Protein AF-A0A066U326-F1 (afdb_monomer)

pLDDT: mean 83.66, std 18.25, range [41.44, 98.38]

Structure (mmCIF, N/CA/C/O backbone):
data_AF-A0A066U326-F1
#
_entry.id   AF-A0A066U326-F1
#
loop_
_atom_site.group_PDB
_atom_site.id
_atom_site.type_symbol
_atom_site.label_atom_id
_atom_site.label_alt_id
_atom_site.label_comp_id
_atom_site.label_asym_id
_atom_site.label_entity_id
_atom_site.label_seq_id
_atom_site.pdbx_PDB_ins_code
_atom_site.Cartn_x
_atom_site.Cartn_y
_atom_site.Cartn_z
_atom_site.occupancy
_atom_site.B_iso_or_equiv
_atom_site.auth_seq_id
_atom_site.auth_comp_id
_atom_site.auth_asym_id
_atom_site.auth_atom_id
_atom_site.pdbx_PDB_model_num
ATOM 1 N N . MET A 1 1 ? 25.221 5.930 -2.435 1.00 48.69 1 MET A N 1
ATOM 2 C CA . MET A 1 1 ? 25.230 5.624 -3.885 1.00 48.69 1 MET A CA 1
ATOM 3 C C . MET A 1 1 ? 25.266 6.930 -4.660 1.00 48.69 1 MET A C 1
ATOM 5 O O . MET A 1 1 ? 24.351 7.724 -4.504 1.00 48.69 1 MET A O 1
ATOM 9 N N . ARG A 1 2 ? 26.327 7.196 -5.429 1.00 41.44 2 ARG A N 1
ATOM 10 C CA . ARG A 1 2 ? 26.400 8.341 -6.354 1.00 41.44 2 ARG A CA 1
ATOM 11 C C . ARG A 1 2 ? 26.428 7.795 -7.778 1.00 41.44 2 ARG A C 1
ATOM 13 O O . ARG A 1 2 ? 27.253 6.934 -8.065 1.00 41.44 2 ARG A O 1
ATOM 20 N N . CYS A 1 3 ? 25.529 8.277 -8.632 1.00 47.38 3 CYS A N 1
ATOM 21 C CA . CYS A 1 3 ? 25.543 7.959 -10.058 1.00 47.38 3 CYS A CA 1
ATOM 22 C C . CYS A 1 3 ? 26.515 8.884 -10.817 1.00 47.38 3 CYS A C 1
ATOM 24 O O . CYS A 1 3 ? 26.662 10.046 -10.429 1.00 47.38 3 CYS A O 1
ATOM 26 N N . PRO A 1 4 ? 27.198 8.385 -11.865 1.00 47.28 4 PRO A N 1
ATOM 27 C CA . PRO A 1 4 ? 28.164 9.161 -12.639 1.00 47.28 4 PRO A CA 1
ATOM 28 C C . PRO A 1 4 ? 27.488 10.251 -13.499 1.00 47.28 4 PRO A C 1
ATOM 30 O O . PRO A 1 4 ? 26.344 10.079 -13.920 1.00 47.28 4 PRO A O 1
ATOM 33 N N . PRO A 1 5 ? 28.180 11.371 -13.794 1.00 54.44 5 PRO A N 1
ATOM 34 C CA . PRO A 1 5 ? 27.549 12.602 -14.276 1.00 54.44 5 PRO A CA 1
ATOM 35 C C . PRO A 1 5 ? 27.368 12.706 -15.801 1.00 54.44 5 PRO A C 1
ATOM 37 O O . PRO A 1 5 ? 27.205 13.811 -16.310 1.00 54.44 5 PRO A O 1
ATOM 40 N N . THR A 1 6 ? 27.397 11.616 -16.574 1.00 57.88 6 THR A N 1
ATOM 41 C CA . THR A 1 6 ? 27.270 11.727 -18.040 1.00 57.88 6 THR A CA 1
ATOM 42 C C . THR A 1 6 ? 26.283 10.718 -18.625 1.00 57.88 6 THR A C 1
ATOM 44 O O . THR A 1 6 ? 26.446 9.511 -18.492 1.00 57.88 6 THR A O 1
ATOM 47 N N . ARG A 1 7 ? 25.273 11.267 -19.320 1.00 42.78 7 ARG A N 1
ATOM 48 C CA . ARG A 1 7 ? 24.140 10.612 -20.002 1.00 42.78 7 ARG A CA 1
ATOM 49 C C . ARG A 1 7 ? 23.081 9.999 -19.087 1.00 42.78 7 ARG A C 1
ATOM 51 O O . ARG A 1 7 ? 23.367 9.490 -18.016 1.00 42.78 7 ARG A O 1
ATOM 58 N N . SER A 1 8 ? 21.843 10.064 -19.568 1.00 49.84 8 SER A N 1
ATOM 59 C CA . SER A 1 8 ? 20.568 9.612 -19.000 1.00 49.84 8 SER A CA 1
ATOM 60 C C . SER A 1 8 ? 20.496 8.112 -18.657 1.00 49.84 8 SER A C 1
ATOM 62 O O . SER A 1 8 ? 19.527 7.438 -19.003 1.00 49.84 8 SER A O 1
ATOM 64 N N . ALA A 1 9 ? 21.501 7.560 -17.981 1.00 45.50 9 ALA A N 1
ATOM 65 C CA . ALA A 1 9 ? 21.407 6.284 -17.303 1.00 45.50 9 ALA A CA 1
ATOM 66 C C . ALA A 1 9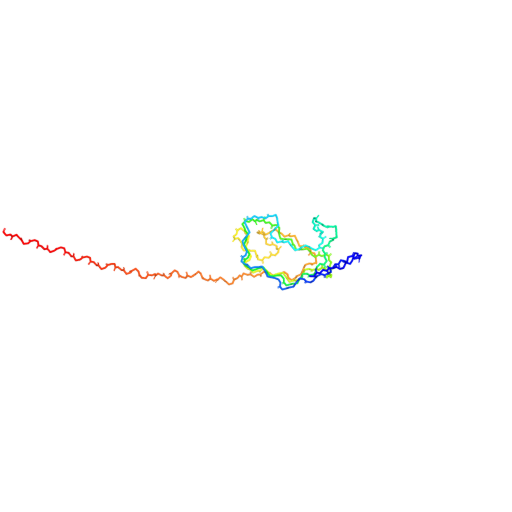 ? 20.511 6.514 -16.091 1.00 45.50 9 ALA A C 1
ATOM 68 O O . ALA A 1 9 ? 20.932 7.002 -15.043 1.00 45.50 9 ALA A O 1
ATOM 69 N N . SER A 1 10 ? 19.224 6.246 -16.277 1.00 57.72 10 SER A N 1
ATOM 70 C CA . SER A 1 10 ? 18.300 6.234 -15.160 1.00 57.72 10 SER A CA 1
ATOM 71 C C . SER A 1 10 ? 18.808 5.145 -14.206 1.00 57.72 10 SER A C 1
ATOM 73 O O . SER A 1 10 ? 18.902 3.982 -14.593 1.00 57.72 10 SER A O 1
ATOM 75 N N . CYS A 1 11 ? 19.173 5.517 -12.980 1.00 60.16 11 CYS A N 1
ATOM 76 C CA . CYS A 1 11 ? 19.661 4.561 -11.993 1.00 60.16 11 CYS A CA 1
ATOM 77 C C . CYS A 1 11 ? 18.496 3.705 -11.491 1.00 60.16 11 CYS A C 1
ATOM 79 O O . CYS A 1 11 ? 17.583 4.214 -10.841 1.00 60.16 11 CYS A O 1
ATOM 81 N N . THR A 1 12 ? 18.499 2.420 -11.845 1.00 78.25 12 THR A N 1
ATOM 82 C CA . THR A 1 12 ? 17.518 1.445 -11.357 1.00 78.25 12 THR A CA 1
ATOM 83 C C . THR A 1 12 ? 17.844 1.091 -9.919 1.00 78.25 12 THR A C 1
ATOM 85 O O . THR A 1 12 ? 19.005 0.842 -9.592 1.00 78.25 12 THR A O 1
ATOM 88 N N . ALA A 1 13 ? 16.824 1.035 -9.073 1.00 87.62 13 ALA A N 1
ATOM 89 C CA . ALA A 1 13 ? 16.956 0.604 -7.690 1.00 87.62 13 ALA A CA 1
ATOM 90 C C . ALA A 1 13 ? 16.001 -0.556 -7.420 1.00 87.62 13 ALA A C 1
ATOM 92 O O . ALA A 1 13 ? 14.920 -0.631 -8.002 1.00 87.62 13 ALA A O 1
ATOM 93 N N . VAL A 1 14 ? 16.394 -1.443 -6.514 1.00 93.56 14 VAL A N 1
ATOM 94 C CA . VAL A 1 14 ? 15.484 -2.419 -5.920 1.00 93.56 14 VAL A CA 1
ATOM 95 C C . VAL A 1 14 ? 15.295 -2.015 -4.468 1.00 93.56 14 VAL A C 1
ATOM 97 O O . VAL A 1 14 ? 16.271 -1.904 -3.727 1.00 93.56 14 VAL A O 1
ATOM 100 N N . VAL A 1 15 ? 14.048 -1.764 -4.082 1.00 95.06 15 VAL A N 1
ATOM 101 C CA . VAL A 1 15 ? 13.656 -1.495 -2.697 1.00 95.06 15 VAL A CA 1
ATOM 102 C C . VAL A 1 15 ? 12.945 -2.741 -2.205 1.00 95.06 15 VAL A C 1
ATOM 104 O O . VAL A 1 15 ? 11.889 -3.090 -2.729 1.00 95.06 15 VAL A O 1
ATOM 107 N N . SER A 1 16 ? 13.545 -3.452 -1.255 1.00 97.31 16 SER A N 1
ATOM 108 C CA . SER A 1 16 ? 13.032 -4.744 -0.801 1.00 97.31 16 SER A CA 1
ATOM 109 C C . SER A 1 16 ? 13.008 -4.875 0.713 1.00 97.31 16 SER A C 1
ATOM 111 O O . SER A 1 16 ? 13.892 -4.328 1.371 1.00 97.31 16 SER A O 1
ATOM 113 N N . ASN A 1 17 ? 12.059 -5.649 1.252 1.00 97.38 17 ASN A N 1
ATOM 114 C CA . ASN A 1 17 ? 11.961 -5.963 2.686 1.00 97.38 17 ASN A CA 1
ATOM 115 C C . ASN A 1 17 ? 11.941 -4.691 3.550 1.00 97.38 17 ASN A C 1
ATOM 117 O O . ASN A 1 17 ? 12.692 -4.546 4.515 1.00 97.38 17 ASN A O 1
ATOM 121 N N . THR A 1 18 ? 11.119 -3.728 3.139 1.00 97.94 18 THR A N 1
ATOM 122 C CA . THR A 1 18 ? 10.989 -2.440 3.828 1.00 97.94 18 THR A CA 1
ATOM 123 C C . THR A 1 18 ? 9.778 -2.477 4.743 1.00 97.94 18 THR A C 1
ATOM 125 O O . THR A 1 18 ? 8.728 -2.989 4.357 1.00 97.94 18 THR A O 1
ATOM 128 N N . ARG A 1 19 ? 9.932 -1.958 5.963 1.00 97.88 19 ARG A N 1
ATOM 129 C CA . ARG A 1 19 ? 8.923 -2.038 7.020 1.00 97.88 19 ARG A CA 1
ATOM 130 C C . ARG A 1 19 ? 8.598 -0.651 7.553 1.00 97.88 19 ARG A C 1
ATOM 132 O O . ARG A 1 19 ? 9.507 0.109 7.882 1.00 97.88 19 ARG A O 1
ATOM 139 N N . TRP A 1 20 ? 7.309 -0.364 7.668 1.00 98.12 20 TRP A N 1
ATOM 140 C CA . TRP A 1 20 ? 6.762 0.765 8.410 1.00 98.12 20 TRP A CA 1
ATOM 141 C C . TRP A 1 20 ? 5.898 0.202 9.525 1.00 98.12 20 TRP A C 1
ATOM 143 O O . TRP A 1 20 ? 4.984 -0.580 9.263 1.00 98.12 20 TRP A O 1
ATOM 153 N N . GLU A 1 21 ? 6.210 0.571 10.763 1.00 97.62 21 GLU A N 1
ATOM 154 C CA . GLU A 1 21 ? 5.601 -0.037 11.941 1.00 97.62 21 GLU A CA 1
ATOM 155 C C . GLU A 1 21 ? 5.171 1.039 12.937 1.00 97.62 21 GLU A C 1
ATOM 157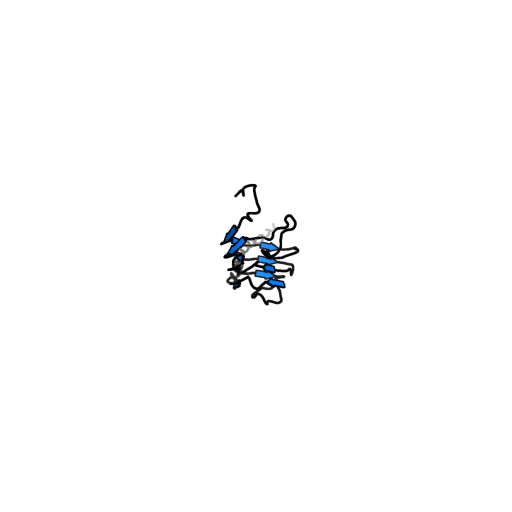 O O . GLU A 1 21 ? 5.929 1.974 13.198 1.00 97.62 21 GLU A O 1
ATOM 162 N N . ASN A 1 22 ? 3.973 0.887 13.511 1.00 97.25 22 ASN A N 1
ATOM 163 C CA . ASN A 1 22 ? 3.439 1.756 14.569 1.00 97.25 22 ASN A CA 1
ATOM 164 C C . ASN A 1 22 ? 3.330 3.229 14.146 1.00 97.25 22 ASN A C 1
ATOM 166 O O . ASN A 1 22 ? 3.779 4.136 14.849 1.00 97.25 22 ASN A O 1
ATOM 170 N N . VAL A 1 23 ? 2.734 3.467 12.979 1.00 97.50 23 VAL A N 1
ATOM 171 C CA . VAL A 1 23 ? 2.551 4.817 12.433 1.00 97.50 23 VAL A CA 1
ATOM 172 C C . VAL A 1 23 ? 1.123 5.281 12.688 1.00 97.50 23 VAL A C 1
ATOM 174 O O . VAL A 1 23 ? 0.168 4.574 12.365 1.00 97.50 23 VAL A O 1
ATOM 177 N N . ARG A 1 24 ? 0.975 6.503 13.206 1.00 97.38 24 ARG A N 1
ATOM 178 C CA . ARG A 1 24 ? -0.306 7.212 13.258 1.00 97.38 24 ARG A CA 1
ATOM 179 C C . ARG A 1 24 ? -0.265 8.445 12.361 1.00 97.38 24 ARG A C 1
ATOM 181 O O . ARG A 1 24 ? 0.657 9.250 12.459 1.00 97.38 24 ARG A O 1
ATOM 188 N N . VAL A 1 25 ? -1.265 8.579 11.495 1.00 97.44 25 VAL A N 1
ATOM 189 C CA . VAL A 1 25 ? -1.394 9.675 10.527 1.00 97.44 25 VAL A CA 1
ATOM 190 C C . VAL A 1 25 ? -2.629 10.507 10.849 1.00 97.44 25 VAL A C 1
ATOM 192 O O . VAL A 1 25 ? -3.754 10.083 10.593 1.00 97.44 25 VAL A O 1
ATOM 195 N N . GLU A 1 26 ? -2.409 11.710 11.369 1.00 97.50 26 GLU A N 1
ATOM 196 C CA . GLU A 1 26 ? -3.477 12.656 11.726 1.00 97.50 26 GLU A CA 1
ATOM 197 C C . GLU A 1 26 ? -3.948 13.478 10.519 1.00 97.50 26 GLU A C 1
ATOM 199 O O . GLU A 1 26 ? -5.132 13.762 10.369 1.00 97.50 26 GLU A O 1
ATOM 204 N N . GLN A 1 27 ? -3.020 13.839 9.628 1.00 95.38 27 GLN A N 1
ATOM 205 C CA . GLN A 1 27 ? -3.300 14.604 8.418 1.00 95.38 27 GLN A CA 1
ATOM 206 C C . GLN A 1 27 ? -2.287 14.259 7.325 1.00 95.38 27 GLN A C 1
ATOM 208 O O . GLN A 1 27 ? -1.100 14.092 7.592 1.00 95.38 27 GLN A O 1
ATOM 213 N N . THR A 1 28 ? -2.762 14.167 6.084 1.00 94.56 28 THR A N 1
ATOM 214 C CA . THR A 1 28 ? -1.924 13.978 4.895 1.00 94.56 28 THR A CA 1
ATOM 215 C C . THR A 1 28 ? -2.718 14.277 3.620 1.00 94.56 28 THR A C 1
ATOM 217 O O . THR A 1 28 ? -3.955 14.303 3.638 1.00 94.56 28 THR A O 1
ATOM 220 N N . ASP A 1 29 ? -2.014 14.454 2.505 1.00 90.75 29 ASP A N 1
ATOM 221 C CA . ASP A 1 29 ? -2.607 14.478 1.167 1.00 90.75 29 ASP A CA 1
ATOM 222 C C . ASP A 1 29 ? -2.813 13.052 0.628 1.00 90.75 29 ASP A C 1
ATOM 224 O O . ASP A 1 29 ? -3.915 12.715 0.191 1.00 90.75 29 ASP A O 1
ATOM 228 N N . ASN A 1 30 ? -1.795 12.189 0.759 1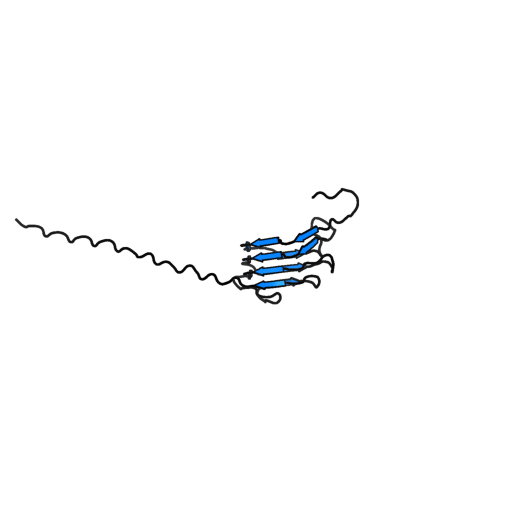.00 92.38 30 ASN A N 1
ATOM 229 C CA . ASN A 1 30 ? -1.831 10.761 0.422 1.00 92.38 30 ASN A CA 1
ATOM 230 C C . ASN A 1 30 ? -1.441 9.929 1.647 1.00 92.38 30 ASN A C 1
ATOM 232 O O . ASN A 1 30 ? -0.472 10.249 2.334 1.00 92.38 30 ASN A O 1
ATOM 236 N N . LEU A 1 31 ? -2.178 8.855 1.925 1.00 94.81 31 LEU A N 1
ATOM 237 C CA . LEU A 1 31 ? -1.918 8.031 3.107 1.00 94.81 31 LEU A CA 1
ATOM 238 C C . LEU A 1 31 ? -0.676 7.161 2.925 1.00 94.81 31 LEU A C 1
ATOM 240 O O . LEU A 1 31 ? 0.207 7.138 3.777 1.00 94.81 31 LEU A O 1
ATOM 244 N N . ILE A 1 32 ? -0.605 6.470 1.793 1.00 96.25 32 ILE A N 1
ATOM 245 C CA . ILE A 1 32 ? 0.546 5.671 1.382 1.00 96.25 32 ILE A CA 1
ATOM 246 C C . ILE A 1 32 ? 0.750 5.934 -0.100 1.00 96.25 32 ILE A C 1
ATOM 248 O O . ILE A 1 32 ? -0.207 5.893 -0.873 1.00 96.25 32 ILE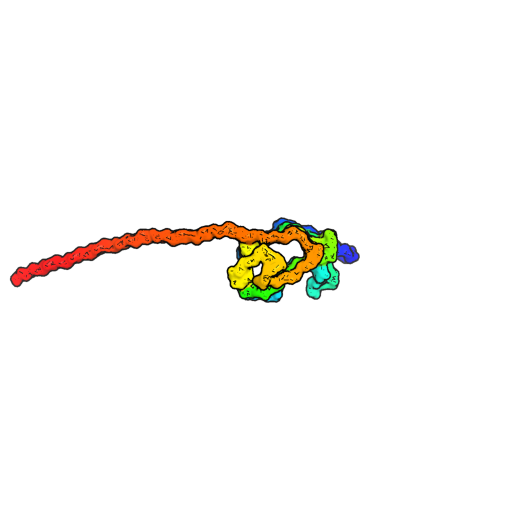 A O 1
ATOM 252 N N . ASP A 1 33 ? 1.989 6.211 -0.487 1.00 94.56 33 ASP A N 1
ATOM 253 C CA . ASP A 1 33 ? 2.317 6.590 -1.853 1.00 94.56 33 ASP A CA 1
ATOM 254 C C . ASP A 1 33 ? 3.562 5.844 -2.345 1.00 94.56 33 ASP A C 1
ATOM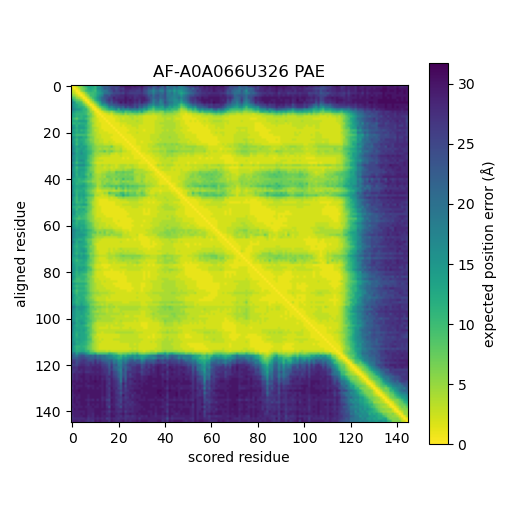 256 O O . ASP A 1 33 ? 4.696 6.219 -2.049 1.00 94.56 33 ASP A O 1
ATOM 260 N N . LEU A 1 34 ? 3.329 4.758 -3.084 1.00 94.44 34 LEU A N 1
ATOM 261 C CA . LEU A 1 34 ? 4.347 3.994 -3.795 1.00 94.44 34 LEU A CA 1
ATOM 262 C C . LEU A 1 34 ? 4.059 4.110 -5.298 1.00 94.44 34 LEU A C 1
ATOM 264 O O . LEU A 1 34 ? 3.267 3.342 -5.851 1.00 94.44 34 LEU A O 1
ATOM 268 N N . GLN A 1 35 ? 4.671 5.091 -5.962 1.00 91.62 35 GLN A N 1
ATOM 269 C CA . GLN A 1 35 ? 4.414 5.398 -7.373 1.00 91.62 35 GLN A CA 1
ATOM 270 C C . GLN A 1 35 ? 5.685 5.391 -8.222 1.00 91.62 35 GLN A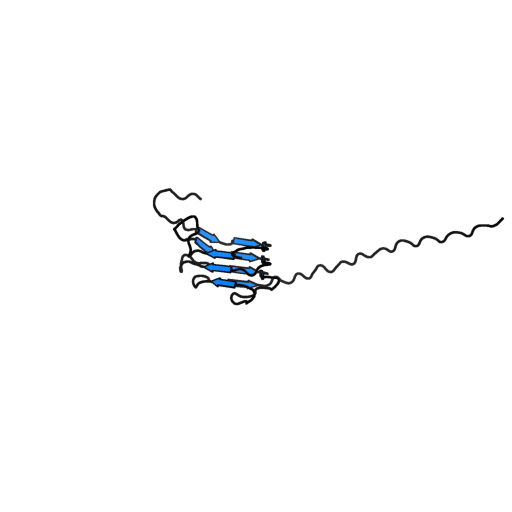 C 1
ATOM 272 O O . GLN A 1 35 ? 6.616 6.165 -8.002 1.00 91.62 35 GLN A O 1
ATOM 277 N N . GLU A 1 36 ? 5.669 4.575 -9.275 1.00 92.31 36 GLU A N 1
ATOM 278 C CA . GLU A 1 36 ? 6.759 4.450 -10.242 1.00 92.31 36 GLU A CA 1
ATOM 279 C C . GLU A 1 36 ? 6.434 5.045 -11.624 1.00 92.31 36 GLU A C 1
ATOM 281 O O . GLU A 1 36 ? 7.315 5.282 -12.455 1.00 92.31 36 GLU A O 1
ATOM 286 N N . ASP A 1 37 ? 5.156 5.302 -11.896 1.00 91.25 37 ASP A N 1
ATOM 287 C CA . ASP A 1 37 ? 4.642 5.717 -13.203 1.00 91.25 37 ASP A CA 1
ATOM 288 C C . ASP A 1 37 ? 4.480 7.235 -13.380 1.00 91.25 37 ASP A C 1
ATOM 290 O O . ASP A 1 37 ? 4.216 7.686 -14.502 1.00 91.25 37 ASP A O 1
ATOM 294 N N . SER A 1 38 ? 4.711 8.011 -12.322 1.00 87.50 38 SER A N 1
ATOM 295 C CA . SER A 1 38 ? 4.745 9.475 -12.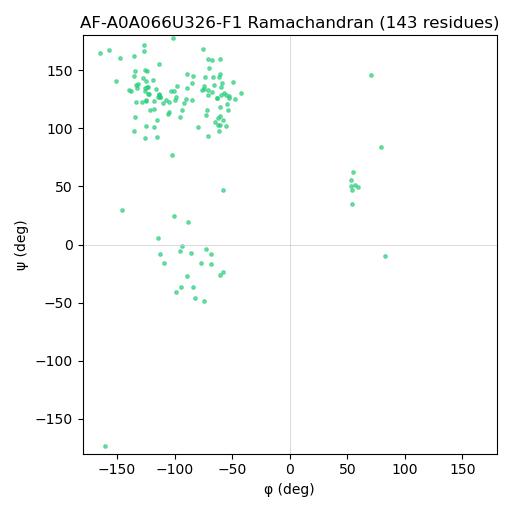325 1.00 87.50 38 SER A CA 1
ATOM 296 C C . SER A 1 38 ? 6.124 9.989 -11.907 1.00 87.50 38 SER A C 1
ATOM 298 O O . SER A 1 38 ? 6.756 9.408 -11.023 1.00 87.50 38 SER A O 1
ATOM 300 N N . PRO A 1 39 ? 6.632 11.065 -12.531 1.00 85.12 39 PRO A N 1
ATOM 301 C CA . PRO A 1 39 ? 7.832 11.726 -12.043 1.00 85.12 39 PRO A CA 1
ATOM 302 C C . PRO A 1 39 ? 7.525 12.531 -10.766 1.00 85.12 39 PRO A C 1
ATOM 304 O O . PRO A 1 39 ? 6.442 13.112 -10.664 1.00 85.12 39 PRO A O 1
ATOM 307 N N . PRO A 1 40 ? 8.453 12.606 -9.797 1.00 81.12 40 PRO A N 1
ATOM 308 C CA . PRO A 1 40 ? 8.319 13.530 -8.676 1.00 81.12 40 PRO A CA 1
ATOM 309 C C . PRO A 1 40 ? 8.531 14.979 -9.148 1.00 81.12 40 PRO A C 1
ATOM 311 O O . PRO A 1 40 ? 9.177 15.216 -10.165 1.00 81.12 40 PRO A O 1
ATOM 314 N N . SER A 1 41 ? 8.045 15.962 -8.388 1.00 86.62 41 SER A N 1
ATOM 315 C CA . SER A 1 41 ? 8.011 17.382 -8.797 1.00 86.62 41 SER A CA 1
ATOM 316 C C . SER A 1 41 ? 9.369 18.001 -9.157 1.00 86.62 41 SER A C 1
ATOM 318 O O . SER A 1 41 ? 9.428 18.976 -9.900 1.00 86.62 41 SER A O 1
ATOM 320 N N . TRP A 1 42 ? 10.467 17.442 -8.652 1.00 82.25 42 TRP A N 1
ATOM 321 C CA . TRP A 1 42 ? 11.822 17.964 -8.826 1.00 82.25 42 TRP A CA 1
ATOM 322 C C . TRP A 1 42 ? 12.583 17.365 -10.022 1.00 82.25 42 TRP A C 1
ATOM 324 O O . TRP A 1 42 ? 13.725 17.754 -10.269 1.00 82.25 42 TRP A O 1
ATOM 334 N N . ARG A 1 43 ? 11.996 16.428 -10.784 1.00 81.06 43 ARG A N 1
ATOM 335 C CA . ARG A 1 43 ? 12.588 15.929 -12.040 1.00 81.06 43 ARG A CA 1
ATOM 336 C C . ARG A 1 43 ? 11.529 15.547 -13.068 1.00 81.06 43 ARG A C 1
ATOM 338 O O . ARG A 1 43 ? 10.395 15.265 -12.731 1.00 81.06 43 ARG A O 1
ATOM 345 N N . THR A 1 44 ? 11.913 15.468 -14.339 1.00 85.25 44 THR A N 1
ATOM 346 C CA . THR A 1 44 ? 10.997 15.097 -15.437 1.00 85.25 44 THR A CA 1
ATOM 347 C C . THR A 1 44 ? 10.932 13.593 -15.696 1.00 85.25 44 THR A C 1
ATOM 349 O O . THR A 1 44 ? 9.926 13.077 -16.181 1.00 85.25 44 THR A O 1
ATOM 352 N N . ALA A 1 45 ? 12.004 12.863 -15.385 1.00 85.31 45 ALA A N 1
ATOM 353 C CA . ALA A 1 45 ? 12.054 11.422 -15.581 1.00 85.31 45 ALA A CA 1
ATOM 354 C C . ALA A 1 45 ? 11.216 10.694 -14.519 1.00 85.31 45 ALA A C 1
ATOM 356 O O . ALA A 1 45 ? 11.356 10.962 -13.326 1.00 85.31 45 ALA A O 1
ATOM 357 N N . LYS A 1 46 ? 10.400 9.728 -14.955 1.00 86.75 46 LYS A N 1
ATOM 358 C CA . LYS A 1 46 ? 9.660 8.816 -14.068 1.00 86.75 46 LYS A CA 1
ATOM 359 C C . LYS A 1 46 ? 10.612 7.995 -13.197 1.00 86.75 46 LYS A C 1
ATOM 361 O O . LYS A 1 46 ? 11.791 7.813 -13.539 1.00 86.75 46 LYS A O 1
ATOM 366 N N . ASN A 1 47 ? 10.092 7.468 -12.096 1.00 84.44 47 ASN A N 1
ATOM 367 C CA . ASN A 1 47 ? 10.829 6.490 -11.317 1.00 84.44 47 ASN A CA 1
ATOM 368 C C . ASN A 1 47 ? 10.987 5.172 -12.109 1.00 84.44 47 ASN A C 1
ATOM 370 O O . ASN A 1 47 ? 10.373 4.935 -13.161 1.00 84.44 47 ASN A O 1
ATOM 374 N N . ILE A 1 48 ? 11.983 4.407 -11.687 1.00 87.69 48 ILE A N 1
ATOM 375 C CA . ILE A 1 48 ? 12.428 3.156 -12.309 1.00 87.69 48 ILE A CA 1
ATOM 376 C C . ILE A 1 48 ? 12.905 2.187 -11.222 1.00 87.69 48 ILE A C 1
ATOM 378 O O . ILE A 1 48 ? 13.836 1.407 -11.434 1.00 87.69 48 ILE A O 1
ATOM 382 N N . ALA A 1 49 ? 12.322 2.307 -10.031 1.00 90.69 49 ALA A N 1
ATOM 383 C CA . ALA A 1 49 ? 12.585 1.399 -8.943 1.00 90.69 49 ALA A CA 1
ATOM 384 C C . ALA A 1 49 ? 11.614 0.221 -9.010 1.00 90.69 49 ALA A C 1
ATOM 386 O O . ALA A 1 49 ? 10.460 0.332 -9.423 1.00 90.69 49 ALA A O 1
ATOM 387 N N . THR A 1 50 ? 12.105 -0.932 -8.590 1.00 94.44 50 THR A N 1
ATOM 388 C CA . THR A 1 50 ? 11.292 -2.121 -8.396 1.00 94.44 50 THR A CA 1
ATOM 389 C C . THR A 1 50 ? 11.104 -2.300 -6.896 1.00 94.44 50 THR A C 1
ATOM 391 O O . THR A 1 50 ? 12.089 -2.395 -6.161 1.00 94.44 50 THR A O 1
ATOM 394 N N . ILE A 1 51 ? 9.853 -2.340 -6.437 1.00 96.75 51 ILE A N 1
ATOM 395 C CA . ILE A 1 51 ? 9.527 -2.481 -5.012 1.00 96.75 51 ILE A CA 1
ATOM 396 C C . ILE A 1 51 ? 9.091 -3.920 -4.741 1.00 96.75 51 ILE A C 1
ATOM 398 O O . ILE A 1 51 ? 8.284 -4.494 -5.485 1.00 96.75 51 ILE A O 1
ATOM 40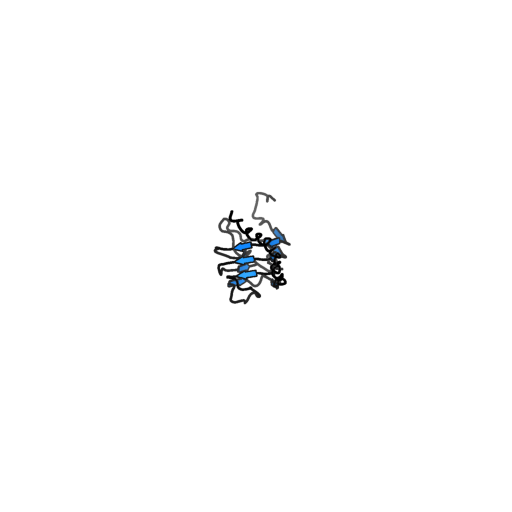2 N N . ARG A 1 52 ? 9.654 -4.520 -3.693 1.00 97.62 52 ARG A N 1
ATOM 403 C CA . ARG A 1 52 ? 9.386 -5.893 -3.265 1.00 97.62 52 ARG A CA 1
ATOM 404 C C . ARG A 1 52 ? 9.139 -5.950 -1.769 1.00 97.62 52 ARG A C 1
ATOM 406 O O . ARG A 1 52 ? 9.928 -5.396 -1.020 1.00 97.62 52 ARG A O 1
ATOM 413 N N . GLU A 1 53 ? 8.121 -6.674 -1.328 1.00 98.06 53 GLU A N 1
ATOM 414 C CA . GLU A 1 53 ? 7.962 -7.002 0.095 1.00 98.06 53 GLU A CA 1
ATOM 415 C C . GLU A 1 53 ? 7.965 -5.740 0.989 1.00 98.06 53 GLU A C 1
ATOM 417 O O . GLU A 1 53 ? 8.867 -5.509 1.800 1.00 98.06 53 GLU A O 1
ATOM 422 N N . ALA A 1 54 ? 6.979 -4.872 0.767 1.00 98.19 54 ALA A N 1
ATOM 423 C CA . ALA A 1 54 ? 6.702 -3.700 1.588 1.00 98.19 54 ALA A CA 1
ATOM 424 C C . ALA A 1 54 ? 5.692 -4.071 2.682 1.00 98.19 54 ALA A C 1
ATOM 426 O O . ALA A 1 54 ? 4.580 -4.503 2.376 1.00 98.19 54 ALA A O 1
ATOM 427 N N . TYR A 1 55 ? 6.064 -3.889 3.946 1.00 98.38 55 TYR A N 1
ATOM 428 C CA . TYR A 1 55 ? 5.241 -4.251 5.098 1.00 98.38 55 TYR A CA 1
ATOM 429 C C . TYR A 1 55 ? 4.789 -3.004 5.854 1.00 98.38 55 TYR A C 1
ATOM 431 O O . TYR A 1 55 ? 5.605 -2.176 6.257 1.00 98.38 55 TYR A O 1
ATOM 439 N N . PHE A 1 56 ? 3.486 -2.905 6.072 1.00 98.06 56 PHE A N 1
ATOM 440 C CA . PHE A 1 56 ? 2.808 -1.851 6.809 1.00 98.06 56 PHE A CA 1
ATOM 441 C C . PHE A 1 56 ? 2.116 -2.488 8.014 1.00 98.06 56 PHE A C 1
ATOM 443 O O . PHE A 1 56 ? 1.061 -3.107 7.870 1.00 98.06 56 PHE A O 1
ATOM 450 N N . THR A 1 57 ? 2.721 -2.363 9.193 1.00 97.75 57 THR A N 1
ATOM 451 C CA . THR A 1 57 ? 2.251 -3.011 10.424 1.00 97.75 57 THR A CA 1
ATOM 452 C C . THR A 1 57 ? 1.780 -1.967 11.425 1.00 97.75 57 THR A C 1
ATOM 454 O O . THR A 1 57 ? 2.516 -1.042 11.752 1.00 97.75 57 THR A O 1
ATOM 457 N N . ASN A 1 58 ? 0.576 -2.136 11.967 1.00 97.00 58 ASN A N 1
ATOM 458 C CA . ASN A 1 58 ? 0.000 -1.221 12.950 1.00 97.00 58 ASN A CA 1
ATOM 459 C C . ASN A 1 58 ? 0.007 0.235 12.449 1.00 97.00 58 ASN A C 1
ATOM 461 O O . ASN A 1 58 ? 0.596 1.130 13.058 1.00 97.00 58 ASN A O 1
ATOM 465 N N . ILE A 1 59 ? -0.593 0.437 11.276 1.00 97.19 59 ILE A N 1
ATOM 466 C CA . ILE A 1 59 ? -0.761 1.758 10.675 1.00 97.19 59 ILE A CA 1
ATOM 467 C C . ILE A 1 59 ? -2.179 2.220 10.978 1.00 97.19 59 ILE A C 1
ATOM 469 O O . ILE A 1 59 ? -3.136 1.512 10.677 1.00 97.19 59 ILE A O 1
ATOM 473 N N . SER A 1 60 ? -2.315 3.409 11.545 1.00 97.00 60 SER A N 1
ATOM 474 C CA . SER A 1 60 ? -3.608 4.026 11.831 1.00 97.00 60 SER A CA 1
ATOM 475 C C . SER A 1 60 ? -3.677 5.403 11.191 1.00 97.00 60 SER A C 1
ATOM 477 O O . SER A 1 60 ? -2.692 6.145 11.184 1.00 97.00 60 SER A O 1
ATOM 479 N N . SER A 1 61 ? -4.829 5.760 10.637 1.00 97.31 61 SER A N 1
ATOM 480 C CA . SER A 1 61 ? -5.060 7.109 10.130 1.00 97.31 61 SER A CA 1
ATOM 481 C C . SER A 1 61 ? -6.383 7.667 10.611 1.00 97.31 61 SER A C 1
ATOM 483 O O . SER A 1 61 ? -7.387 6.970 10.562 1.00 97.31 61 SER A O 1
ATOM 485 N N . ASP A 1 62 ? -6.405 8.939 10.996 1.00 97.12 62 ASP A N 1
ATOM 486 C CA . ASP A 1 62 ? -7.634 9.647 11.378 1.00 97.12 62 ASP A CA 1
ATOM 487 C C . ASP A 1 62 ? -8.356 10.253 10.163 1.00 97.12 62 ASP A C 1
ATOM 489 O O . ASP A 1 62 ? -9.480 10.752 10.261 1.00 97.12 62 ASP A O 1
ATOM 493 N N . VAL A 1 63 ? -7.723 10.195 8.988 1.00 95.56 63 VAL A N 1
ATOM 494 C CA . VAL A 1 63 ? -8.236 10.756 7.741 1.00 95.56 63 VAL A CA 1
ATOM 495 C C . VAL A 1 63 ? -8.332 9.690 6.662 1.00 95.56 63 VAL A C 1
ATOM 497 O O . VAL A 1 63 ? -7.405 8.925 6.406 1.00 95.56 63 VAL A O 1
ATOM 500 N N . LYS A 1 64 ? -9.454 9.682 5.944 1.00 94.44 64 LYS A N 1
ATOM 501 C CA . LYS A 1 64 ? -9.604 8.851 4.753 1.00 94.44 64 LYS A CA 1
ATOM 502 C C . LYS A 1 64 ? -8.925 9.517 3.557 1.00 94.44 64 LYS A C 1
ATOM 504 O O . LYS A 1 64 ? -9.468 10.444 2.951 1.00 94.44 64 LYS A O 1
ATOM 509 N N . LYS A 1 65 ? -7.724 9.050 3.220 1.00 95.12 65 LYS A N 1
ATOM 510 C CA . LYS A 1 65 ? -6.925 9.524 2.078 1.00 95.12 65 LYS A CA 1
ATOM 511 C C . LYS A 1 65 ? -6.512 8.373 1.171 1.00 95.12 65 LYS A C 1
ATOM 513 O O . LYS A 1 65 ? -6.688 7.204 1.507 1.00 95.12 65 LYS A O 1
ATOM 518 N N . VAL A 1 66 ? -6.029 8.718 -0.021 1.00 95.31 66 VAL A N 1
ATOM 519 C CA . VAL A 1 66 ? -5.715 7.732 -1.058 1.00 95.31 66 VAL A CA 1
ATOM 520 C C . VAL A 1 66 ? -4.477 6.926 -0.667 1.00 95.31 66 VAL A C 1
ATOM 522 O O . VAL A 1 66 ? -3.453 7.495 -0.288 1.00 95.31 66 VAL A O 1
ATOM 525 N N . VAL A 1 67 ? -4.570 5.605 -0.801 1.00 96.81 67 VAL A N 1
ATOM 526 C CA . VAL A 1 67 ? -3.436 4.687 -0.881 1.00 96.81 67 VAL A CA 1
ATOM 527 C C . VAL A 1 67 ? -3.140 4.443 -2.359 1.00 96.81 67 VAL A C 1
ATOM 529 O O . VAL A 1 67 ? -3.931 3.831 -3.082 1.00 96.81 67 VAL A O 1
ATOM 532 N N . SER A 1 68 ? -2.010 4.975 -2.816 1.00 96.25 68 SER A N 1
ATOM 533 C CA . SER A 1 68 ? -1.563 4.935 -4.204 1.00 96.25 68 SER A CA 1
ATOM 534 C C . SER A 1 68 ? -0.447 3.908 -4.354 1.00 96.25 68 SER A C 1
ATOM 536 O O . SER A 1 68 ? 0.635 4.075 -3.796 1.00 96.25 68 SER A O 1
ATOM 538 N N . LEU A 1 69 ? -0.716 2.836 -5.100 1.00 96.44 69 LEU A N 1
ATOM 539 C CA . LEU A 1 69 ? 0.253 1.791 -5.426 1.00 96.44 69 LEU A CA 1
ATOM 540 C C . LEU A 1 69 ? 0.294 1.660 -6.947 1.00 96.44 69 LEU A C 1
ATOM 542 O O . LEU A 1 69 ? -0.605 1.072 -7.551 1.00 96.44 69 LEU A O 1
ATOM 546 N N . ARG A 1 70 ? 1.313 2.219 -7.598 1.00 96.31 70 ARG A N 1
ATOM 547 C CA . ARG A 1 70 ? 1.387 2.222 -9.063 1.00 96.31 70 ARG A CA 1
ATOM 548 C C . ARG A 1 70 ? 2.765 1.827 -9.557 1.00 96.31 70 ARG A C 1
ATOM 550 O O . ARG A 1 70 ? 3.718 2.591 -9.449 1.00 96.31 70 ARG A O 1
ATOM 557 N N . GLY A 1 71 ? 2.856 0.641 -10.154 1.00 94.94 71 GLY A N 1
ATOM 558 C CA . GLY A 1 71 ? 4.023 0.253 -10.943 1.00 94.94 71 GLY A CA 1
ATOM 559 C C . GLY A 1 71 ? 4.020 0.951 -12.305 1.00 94.94 71 GLY A C 1
ATOM 560 O O . GLY A 1 71 ? 3.020 1.522 -12.725 1.00 94.94 71 GLY A O 1
ATOM 561 N N . ARG A 1 72 ? 5.123 0.893 -13.039 1.00 93.50 72 ARG A N 1
ATOM 562 C CA . ARG A 1 72 ? 5.245 1.517 -14.362 1.00 93.50 72 ARG A CA 1
ATOM 563 C C . ARG A 1 72 ? 5.034 0.539 -15.514 1.00 93.50 72 ARG A C 1
ATOM 565 O O . ARG A 1 72 ? 4.450 0.916 -16.527 1.00 93.50 72 ARG A O 1
ATOM 572 N N . ASN A 1 73 ? 5.567 -0.672 -15.395 1.00 92.81 73 ASN A N 1
ATOM 573 C CA . ASN A 1 73 ? 5.424 -1.762 -16.361 1.00 92.81 73 ASN A CA 1
ATOM 574 C C . ASN A 1 73 ? 5.743 -3.104 -15.676 1.00 92.81 73 ASN A C 1
ATOM 576 O O . ASN A 1 73 ? 5.962 -3.141 -14.470 1.00 92.81 73 ASN A O 1
ATOM 580 N N . ALA A 1 74 ? 5.796 -4.205 -16.429 1.00 91.19 74 ALA A N 1
ATOM 581 C CA . ALA A 1 74 ? 6.058 -5.534 -15.871 1.00 91.19 74 ALA A CA 1
ATOM 582 C C . ALA A 1 74 ? 7.424 -5.680 -15.158 1.00 91.19 74 ALA A C 1
ATOM 584 O O . ALA A 1 74 ? 7.545 -6.504 -14.256 1.00 91.19 74 ALA A O 1
ATOM 585 N N . THR A 1 75 ? 8.438 -4.888 -15.526 1.00 88.25 75 THR A N 1
ATOM 586 C CA . THR A 1 75 ? 9.794 -4.951 -14.940 1.00 88.25 75 THR A CA 1
ATOM 587 C C . THR A 1 75 ? 9.978 -3.952 -13.791 1.00 88.25 75 THR A C 1
ATOM 589 O O . THR A 1 75 ? 10.635 -4.244 -12.793 1.00 88.25 75 THR A O 1
ATOM 592 N N . ILE A 1 76 ? 9.376 -2.769 -13.921 1.00 91.06 76 ILE A N 1
ATOM 593 C CA . ILE A 1 76 ? 9.347 -1.697 -12.921 1.00 91.06 76 ILE A CA 1
ATOM 594 C C . ILE A 1 76 ? 7.970 -1.757 -12.257 1.00 91.06 76 ILE A C 1
ATOM 596 O O . ILE A 1 76 ? 7.054 -1.014 -12.610 1.00 91.06 76 ILE A O 1
ATOM 600 N N . ASN A 1 77 ? 7.801 -2.720 -11.362 1.00 93.81 77 ASN A N 1
ATOM 601 C CA . ASN A 1 77 ? 6.537 -3.056 -10.714 1.00 93.81 77 ASN A CA 1
ATOM 602 C C . ASN A 1 77 ? 6.681 -3.070 -9.188 1.00 93.81 77 ASN A C 1
ATOM 604 O O . ASN A 1 77 ? 7.784 -3.030 -8.635 1.00 93.81 77 ASN A O 1
ATOM 608 N N . ILE A 1 78 ? 5.538 -3.192 -8.522 1.00 97.38 78 ILE A N 1
ATOM 609 C CA . ILE A 1 78 ? 5.435 -3.349 -7.074 1.00 97.38 78 ILE A CA 1
ATOM 610 C C . ILE A 1 78 ? 4.871 -4.745 -6.816 1.00 97.38 78 ILE A C 1
ATOM 612 O O . ILE A 1 78 ? 3.842 -5.111 -7.377 1.00 97.38 78 ILE A O 1
ATOM 616 N N . SER A 1 79 ? 5.540 -5.548 -5.997 1.00 97.69 79 SER A N 1
ATOM 617 C CA . SER A 1 79 ? 5.064 -6.895 -5.670 1.00 97.69 79 SER A CA 1
ATOM 618 C C . SER A 1 79 ? 5.285 -7.196 -4.200 1.00 97.69 79 SER A C 1
ATOM 620 O O . SER A 1 79 ? 6.384 -6.982 -3.707 1.00 97.69 79 SER A O 1
ATOM 622 N N . GLY A 1 80 ? 4.272 -7.734 -3.528 1.00 97.25 80 GLY A N 1
ATOM 623 C CA . GLY A 1 80 ? 4.341 -8.024 -2.096 1.00 97.25 80 GLY A CA 1
ATOM 624 C C . GLY A 1 80 ? 4.126 -6.745 -1.300 1.00 97.25 80 GLY A C 1
ATOM 625 O O . GLY A 1 80 ? 5.079 -6.054 -0.950 1.00 97.25 80 GLY A O 1
ATOM 626 N N . VAL A 1 81 ? 2.862 -6.390 -1.076 1.00 98.12 81 VAL A N 1
ATOM 627 C CA . VAL A 1 81 ? 2.481 -5.276 -0.198 1.00 98.12 81 VAL A CA 1
ATOM 628 C C . VAL A 1 81 ? 1.595 -5.841 0.895 1.00 98.12 81 VAL A C 1
ATOM 630 O O . VAL A 1 81 ? 0.508 -6.349 0.624 1.00 98.12 81 VAL A O 1
ATOM 633 N N . HIS A 1 82 ? 2.064 -5.771 2.130 1.00 98.06 82 HIS A N 1
ATOM 634 C CA . HIS A 1 82 ? 1.463 -6.479 3.247 1.00 98.06 82 HIS A CA 1
ATOM 635 C C . HIS A 1 82 ? 0.972 -5.481 4.281 1.00 98.06 82 HIS A C 1
ATOM 637 O O . HIS A 1 82 ? 1.767 -4.774 4.894 1.00 98.06 82 HIS A O 1
ATOM 643 N N . PHE A 1 83 ? -0.337 -5.453 4.495 1.00 97.94 83 PHE A N 1
ATOM 644 C CA . PHE A 1 83 ? -0.970 -4.672 5.546 1.00 97.94 83 PHE A CA 1
ATOM 645 C C . PHE A 1 83 ? -1.292 -5.583 6.723 1.00 97.94 83 PHE A C 1
ATOM 647 O O . PHE A 1 83 ? -1.978 -6.590 6.558 1.00 97.94 83 PHE A O 1
ATOM 654 N N . THR A 1 84 ? -0.806 -5.235 7.911 1.00 97.88 84 THR A N 1
ATOM 655 C CA . THR A 1 84 ? -1.159 -5.905 9.165 1.00 97.88 84 THR A CA 1
ATOM 656 C C . THR A 1 84 ? -1.683 -4.874 10.148 1.00 97.88 84 THR A C 1
ATOM 658 O O . THR A 1 84 ? -0.980 -3.915 10.451 1.00 97.88 84 THR A O 1
ATOM 661 N N . ASN A 1 85 ? -2.897 -5.068 10.667 1.00 96.50 85 ASN A N 1
ATOM 662 C CA . ASN A 1 85 ? -3.543 -4.117 11.580 1.00 96.50 85 ASN A CA 1
ATOM 663 C C . ASN A 1 85 ? -3.594 -2.686 11.010 1.00 96.50 85 ASN A C 1
ATOM 665 O O . ASN A 1 85 ? -3.133 -1.736 11.641 1.00 96.50 85 ASN A O 1
ATOM 669 N N . PHE A 1 86 ? -4.079 -2.556 9.774 1.00 97.19 86 PHE A N 1
ATOM 670 C CA . PHE A 1 86 ? -4.250 -1.263 9.119 1.00 97.19 86 PHE A CA 1
ATOM 671 C C . PHE A 1 86 ? -5.647 -0.716 9.407 1.00 97.19 86 PHE A C 1
ATOM 673 O O . PHE A 1 86 ? -6.636 -1.398 9.138 1.00 97.19 86 PHE A O 1
ATOM 680 N N . THR A 1 87 ? -5.732 0.499 9.944 1.00 96.94 87 THR A N 1
ATOM 681 C CA . THR A 1 87 ? -7.003 1.155 10.257 1.00 96.94 87 THR A CA 1
ATOM 682 C C . THR A 1 87 ? -7.101 2.546 9.641 1.00 96.94 87 THR A C 1
ATOM 684 O O . THR A 1 87 ? -6.127 3.301 9.575 1.00 96.94 87 THR A O 1
ATOM 687 N N . VAL A 1 88 ? -8.307 2.900 9.202 1.00 97.19 88 VAL A N 1
ATOM 688 C CA . VAL A 1 88 ? -8.662 4.234 8.712 1.00 97.19 88 VAL A CA 1
ATOM 689 C C . VAL A 1 88 ? -9.904 4.687 9.468 1.00 97.19 88 VAL A C 1
ATOM 691 O O . VAL A 1 88 ? -10.919 4.005 9.483 1.00 97.19 88 VAL A O 1
ATOM 694 N N . GLN A 1 89 ? -9.801 5.826 10.145 1.00 96.12 89 GLN A N 1
ATOM 695 C CA . GLN A 1 89 ? -10.832 6.414 11.002 1.00 96.12 89 GLN A CA 1
ATOM 696 C C . GLN A 1 89 ? -11.339 5.452 12.088 1.00 96.12 89 GLN A C 1
ATOM 698 O O . GLN A 1 89 ? -12.512 5.457 12.445 1.00 96.12 89 GLN A O 1
ATOM 703 N N . GLY A 1 90 ? -10.440 4.609 12.605 1.00 94.94 90 GLY A N 1
ATOM 704 C CA . GLY A 1 90 ? -10.760 3.569 13.585 1.00 94.94 90 GLY A CA 1
ATOM 705 C C . GLY A 1 90 ? -11.318 2.272 12.988 1.00 94.94 90 GLY A C 1
ATOM 706 O O . GLY A 1 90 ? -11.373 1.272 13.699 1.00 94.94 90 GLY A O 1
ATOM 707 N N . ASN A 1 91 ? -11.657 2.244 11.695 1.00 95.88 91 ASN A N 1
ATOM 708 C CA . ASN A 1 91 ? -12.177 1.052 11.029 1.00 95.88 91 ASN A CA 1
ATOM 709 C C . ASN A 1 91 ? -11.034 0.198 10.459 1.00 95.88 91 ASN A C 1
ATOM 711 O O . ASN A 1 91 ? -10.117 0.745 9.835 1.00 95.88 91 ASN A O 1
ATOM 715 N N . PRO A 1 92 ? -11.051 -1.131 10.658 1.00 95.88 92 PRO A N 1
ATOM 716 C CA . PRO A 1 92 ? -10.051 -2.019 10.087 1.00 95.88 92 PRO A CA 1
ATOM 717 C C . PRO A 1 92 ? -10.225 -2.138 8.574 1.00 95.88 92 PRO A C 1
ATOM 719 O O . PRO A 1 92 ? -11.295 -2.484 8.088 1.00 95.88 92 PRO A O 1
ATOM 722 N N . VAL A 1 93 ? -9.137 -1.928 7.839 1.00 96.50 93 VAL A N 1
ATOM 723 C CA . VAL A 1 93 ? -9.096 -2.087 6.386 1.00 96.50 93 VAL A CA 1
ATOM 724 C C . VAL A 1 93 ? -8.628 -3.499 6.057 1.00 96.50 93 VAL A C 1
ATOM 726 O O . VAL A 1 93 ? -7.488 -3.877 6.338 1.00 96.50 93 VAL A O 1
ATOM 729 N N . THR A 1 94 ? -9.503 -4.288 5.440 1.00 95.81 94 THR A N 1
ATOM 730 C CA . THR A 1 94 ? -9.290 -5.736 5.245 1.00 95.81 94 THR A CA 1
ATOM 731 C C . THR A 1 94 ? -9.095 -6.148 3.789 1.00 95.81 94 THR A C 1
ATOM 733 O O . THR A 1 94 ? -8.754 -7.296 3.503 1.00 95.81 94 THR A O 1
ATOM 736 N N . SER A 1 95 ? -9.294 -5.231 2.840 1.00 95.62 95 SER A N 1
ATOM 737 C CA . SER A 1 95 ? -9.107 -5.512 1.418 1.00 95.62 95 SER A CA 1
ATOM 738 C C . SER A 1 95 ? -8.840 -4.249 0.595 1.00 95.62 95 SER A C 1
ATOM 740 O O . SER A 1 95 ? -9.092 -3.124 1.017 1.00 95.62 95 SER A O 1
ATOM 742 N N . ARG A 1 96 ? -8.394 -4.436 -0.652 1.00 93.19 96 ARG A N 1
ATOM 743 C CA . ARG A 1 96 ? -8.223 -3.348 -1.637 1.00 93.19 96 ARG A CA 1
ATOM 744 C C . ARG A 1 96 ? -9.538 -2.785 -2.201 1.00 93.19 96 ARG A C 1
ATOM 746 O O . ARG A 1 96 ? -9.514 -1.901 -3.048 1.00 93.19 96 ARG A O 1
ATOM 753 N N . THR A 1 97 ? -10.668 -3.366 -1.815 1.00 94.12 97 THR A N 1
ATOM 754 C CA . THR A 1 97 ? -12.025 -2.925 -2.179 1.00 94.12 97 THR A CA 1
ATOM 755 C C . THR A 1 97 ? -12.795 -2.432 -0.959 1.00 94.12 97 THR A C 1
ATOM 757 O O . THR A 1 97 ? -13.988 -2.164 -1.057 1.00 94.12 97 THR A O 1
ATOM 760 N N . ASP A 1 98 ? -12.124 -2.358 0.189 1.00 94.12 98 ASP A N 1
ATOM 761 C CA . ASP A 1 98 ? -12.707 -1.933 1.449 1.00 94.12 98 ASP A CA 1
ATOM 762 C C . ASP A 1 98 ? -13.176 -0.472 1.344 1.00 94.12 98 ASP A C 1
ATOM 764 O O . ASP A 1 98 ? -12.384 0.383 0.926 1.00 94.12 98 ASP A O 1
ATOM 768 N N . PRO A 1 99 ? -14.448 -0.176 1.667 1.00 94.12 99 PRO A N 1
ATOM 769 C CA . PRO A 1 99 ? -15.006 1.157 1.511 1.00 94.12 99 PRO A CA 1
ATOM 770 C C . PRO A 1 99 ? -14.408 2.174 2.480 1.00 94.12 99 PRO A C 1
ATOM 772 O O . PRO A 1 99 ? -14.558 3.368 2.224 1.00 94.12 99 PRO A O 1
ATOM 775 N N . ASP A 1 100 ? -13.740 1.763 3.560 1.00 93.38 100 ASP A N 1
ATOM 776 C CA . ASP A 1 100 ? -13.139 2.689 4.526 1.00 93.38 100 ASP A CA 1
ATOM 777 C C . ASP A 1 100 ? -11.825 3.301 4.019 1.00 93.38 100 ASP A C 1
ATOM 779 O O . ASP A 1 100 ? -11.406 4.361 4.483 1.00 93.38 100 ASP A O 1
ATOM 783 N N . ALA A 1 101 ? -11.221 2.723 2.979 1.00 94.81 101 ALA A N 1
ATOM 784 C CA . ALA A 1 101 ? -10.032 3.250 2.321 1.00 94.81 101 ALA A CA 1
ATOM 785 C C . ALA A 1 101 ? -10.321 3.694 0.878 1.00 94.81 101 ALA A C 1
ATOM 787 O O . ALA A 1 101 ? -11.250 3.235 0.217 1.00 94.81 101 ALA A O 1
ATOM 788 N N . SER A 1 102 ? -9.503 4.617 0.374 1.00 95.75 102 SER A N 1
ATOM 789 C CA . SER A 1 102 ? -9.532 5.033 -1.031 1.00 95.75 102 SER A CA 1
ATOM 790 C C . SER A 1 102 ? -8.306 4.468 -1.736 1.00 95.75 102 SER A C 1
ATOM 792 O O . SER A 1 102 ? -7.184 4.731 -1.314 1.00 95.75 102 SER A O 1
ATOM 794 N N . TRP A 1 103 ? -8.499 3.723 -2.822 1.00 96.19 103 TRP A N 1
ATOM 795 C CA . TRP A 1 103 ? -7.422 2.992 -3.490 1.00 96.19 103 TRP A CA 1
ATOM 796 C C . TRP A 1 103 ? -7.172 3.508 -4.905 1.00 96.19 103 TRP A C 1
ATOM 798 O O . TRP A 1 103 ? -8.101 3.669 -5.693 1.00 96.19 103 TRP A O 1
ATOM 808 N N . ASN A 1 104 ? -5.902 3.712 -5.246 1.00 96.25 104 ASN A N 1
ATOM 809 C CA . ASN A 1 104 ? -5.447 3.965 -6.610 1.00 96.25 104 ASN A CA 1
ATOM 810 C C . ASN A 1 104 ? -4.359 2.944 -6.952 1.00 96.25 104 ASN A C 1
ATOM 812 O O . ASN A 1 104 ? -3.184 3.140 -6.643 1.00 96.25 104 ASN A O 1
ATOM 816 N N . ILE A 1 105 ? -4.778 1.819 -7.531 1.00 96.38 105 ILE A N 1
ATOM 817 C CA . ILE A 1 105 ? -3.907 0.679 -7.826 1.00 96.38 105 ILE A CA 1
ATOM 818 C C . ILE A 1 105 ? -3.986 0.369 -9.317 1.00 96.38 105 ILE A C 1
ATOM 820 O O . ILE A 1 105 ? -5.081 0.221 -9.858 1.00 96.38 105 ILE A O 1
ATOM 824 N N . ASN A 1 106 ? -2.837 0.243 -9.982 1.00 96.50 106 ASN A N 1
ATOM 825 C CA . ASN A 1 106 ? -2.787 -0.142 -11.394 1.00 96.50 106 ASN A CA 1
ATOM 826 C C . ASN A 1 106 ? -2.417 -1.624 -11.599 1.00 96.50 106 ASN A C 1
ATOM 828 O O . ASN A 1 106 ? -2.149 -2.364 -10.654 1.00 96.50 106 ASN A O 1
ATOM 832 N N . SER A 1 107 ? -2.401 -2.069 -12.857 1.00 96.69 107 SER A N 1
ATOM 833 C CA . SER A 1 107 ? -2.171 -3.472 -13.232 1.00 96.69 107 SER A CA 1
ATOM 834 C C . SER A 1 107 ? -0.754 -3.990 -12.965 1.00 96.69 107 SER A C 1
ATOM 836 O O . SER A 1 107 ? -0.506 -5.181 -13.123 1.00 96.69 107 SER A O 1
ATOM 838 N N . TYR A 1 108 ? 0.187 -3.121 -12.592 1.00 97.56 108 TYR A N 1
ATOM 839 C CA . TYR A 1 108 ? 1.584 -3.479 -12.327 1.00 97.56 108 TYR A CA 1
ATOM 840 C C . TYR A 1 108 ? 1.870 -3.613 -10.826 1.00 97.56 108 TYR A C 1
ATOM 842 O O . TYR A 1 108 ? 3.010 -3.439 -10.389 1.00 97.56 108 TYR A O 1
ATOM 850 N N . VAL A 1 109 ? 0.830 -3.903 -10.040 1.00 97.12 109 VAL A N 1
ATOM 851 C CA . VAL A 1 109 ? 0.925 -4.203 -8.613 1.00 97.12 109 VAL A CA 1
ATOM 852 C C . VAL A 1 109 ? 0.337 -5.580 -8.335 1.00 97.12 109 VAL A C 1
ATOM 854 O O . VAL A 1 109 ? -0.783 -5.881 -8.749 1.00 97.12 109 VAL A O 1
ATOM 857 N N . SER A 1 110 ? 1.086 -6.417 -7.621 1.00 96.94 110 SER A N 1
ATOM 858 C CA . SER A 1 110 ? 0.695 -7.794 -7.306 1.00 96.94 110 SER A CA 1
ATOM 859 C C . SER A 1 110 ? 0.950 -8.159 -5.845 1.00 96.94 110 SER A C 1
ATOM 861 O O . SER A 1 110 ? 1.740 -7.516 -5.154 1.00 96.94 110 SER A O 1
ATOM 863 N N . ASN A 1 111 ? 0.301 -9.236 -5.390 1.00 96.69 111 ASN A N 1
ATOM 864 C CA . ASN A 1 111 ? 0.484 -9.828 -4.059 1.00 96.69 111 ASN A CA 1
ATOM 865 C C . ASN A 1 111 ? 0.233 -8.833 -2.916 1.00 96.69 111 ASN A C 1
ATOM 867 O O . ASN A 1 111 ? 1.065 -8.659 -2.029 1.00 96.69 111 ASN A O 1
ATOM 871 N N . ILE A 1 112 ? -0.918 -8.159 -2.963 1.00 97.69 112 ILE A N 1
ATOM 872 C CA . ILE A 1 112 ? -1.383 -7.321 -1.858 1.00 97.69 112 ILE A CA 1
ATOM 873 C C . ILE A 1 112 ? -2.122 -8.216 -0.864 1.00 97.69 112 ILE A C 1
ATOM 875 O O . ILE A 1 112 ? -3.076 -8.892 -1.252 1.00 97.69 112 ILE A O 1
ATOM 879 N N . THR A 1 113 ? -1.707 -8.213 0.399 1.00 97.94 113 THR A N 1
ATOM 880 C CA . THR A 1 113 ? -2.334 -9.016 1.456 1.00 97.94 113 THR A CA 1
ATOM 881 C C . THR A 1 113 ? -2.750 -8.149 2.630 1.00 97.94 113 THR A C 1
ATOM 883 O O . THR A 1 113 ? -2.077 -7.172 2.956 1.00 97.94 113 THR A O 1
ATOM 886 N N . PHE A 1 114 ? -3.811 -8.569 3.309 1.00 97.62 114 PHE A N 1
ATOM 887 C CA . PHE A 1 114 ? -4.323 -7.926 4.509 1.00 97.62 114 PHE A CA 1
ATOM 888 C C . PHE A 1 114 ? -4.426 -8.965 5.616 1.00 97.62 114 PHE A C 1
ATOM 890 O O . PHE A 1 114 ? -4.908 -10.075 5.391 1.00 97.62 114 PHE A O 1
ATOM 897 N N . ALA A 1 115 ? -3.967 -8.596 6.801 1.00 95.38 115 ALA A N 1
ATOM 898 C CA . ALA A 1 115 ? -4.097 -9.378 8.012 1.00 95.38 115 ALA A CA 1
ATOM 899 C C . ALA A 1 115 ? -4.536 -8.464 9.157 1.00 95.38 115 ALA A C 1
ATOM 901 O O . ALA A 1 115 ? -4.122 -7.308 9.265 1.00 95.38 115 ALA A O 1
ATOM 902 N N . THR A 1 116 ? -5.358 -8.990 10.051 1.00 87.56 116 THR A N 1
ATOM 903 C CA . THR A 1 116 ? -5.580 -8.382 11.361 1.00 87.56 116 THR A CA 1
ATOM 904 C C . THR A 1 116 ? -4.486 -8.873 12.300 1.00 87.56 116 THR A C 1
ATOM 906 O O . THR A 1 116 ? -4.123 -10.050 12.258 1.00 87.56 116 THR A O 1
ATOM 909 N N . ALA A 1 117 ? -3.943 -7.997 13.150 1.00 72.00 117 ALA A N 1
ATOM 910 C CA . ALA A 1 117 ? -3.132 -8.494 14.258 1.00 72.00 117 ALA A CA 1
ATOM 911 C C . ALA A 1 117 ? -4.008 -9.407 15.138 1.00 72.00 117 ALA A C 1
ATOM 913 O O . ALA A 1 117 ? -5.213 -9.154 15.248 1.00 72.00 117 ALA A O 1
ATOM 914 N N . PRO A 1 118 ? -3.448 -10.459 15.760 1.00 58.88 118 PRO A N 1
ATOM 915 C CA . PRO A 1 118 ? -4.161 -11.143 16.827 1.00 58.88 118 PRO A CA 1
ATOM 916 C C . PRO A 1 118 ? -4.533 -10.092 17.874 1.00 58.88 118 PRO A C 1
ATOM 918 O O . PRO A 1 118 ? -3.679 -9.300 18.276 1.00 58.88 118 PRO A O 1
ATOM 921 N N . THR A 1 119 ? -5.807 -10.039 18.264 1.00 48.38 119 THR A N 1
ATOM 922 C CA . THR A 1 119 ? -6.269 -9.179 19.353 1.00 48.38 119 THR A CA 1
ATOM 923 C C . THR A 1 119 ? -5.441 -9.530 20.585 1.00 48.38 119 THR A C 1
ATOM 925 O O . THR A 1 119 ? -5.663 -10.569 21.201 1.00 48.38 119 THR A O 1
ATOM 928 N N . SER A 1 120 ? -4.441 -8.714 20.919 1.00 46.22 120 SER A N 1
ATOM 929 C CA . SER A 1 120 ? -3.829 -8.772 22.238 1.00 46.22 120 SER A CA 1
ATOM 930 C C . SER A 1 120 ? -4.935 -8.364 23.194 1.00 46.22 120 SER A C 1
ATOM 932 O O . SER A 1 120 ? -5.350 -7.203 23.193 1.00 46.22 120 SER A O 1
ATOM 934 N N . GLU A 1 121 ? -5.482 -9.343 23.907 1.00 44.59 121 GLU A N 1
ATOM 935 C CA . GLU A 1 121 ? -6.424 -9.124 24.994 1.00 44.59 121 GLU A CA 1
ATOM 936 C C . GLU A 1 121 ? -5.907 -7.942 25.837 1.00 44.59 121 GLU A C 1
ATOM 938 O O . GLU A 1 121 ? -4.703 -7.895 26.128 1.00 44.59 121 GLU A O 1
ATOM 943 N N . PRO A 1 122 ? -6.745 -6.932 26.146 1.00 50.94 122 PRO A N 1
ATOM 944 C CA . PRO A 1 122 ? -6.330 -5.840 27.017 1.00 50.94 122 PRO A CA 1
ATOM 945 C C . PRO A 1 122 ? -5.700 -6.441 28.275 1.00 50.94 122 PRO A C 1
ATOM 947 O O . PRO A 1 122 ? -6.233 -7.443 28.759 1.00 50.94 122 PRO A O 1
ATOM 950 N N . PRO A 1 123 ? -4.606 -5.881 28.827 1.00 51.72 123 PRO A N 1
ATOM 951 C CA . PRO A 1 123 ? -4.131 -6.343 30.120 1.00 51.72 123 PRO A CA 1
ATOM 952 C C . PRO A 1 123 ? -5.317 -6.256 31.078 1.00 51.72 123 PRO A C 1
ATOM 954 O O . PRO A 1 123 ? -5.856 -5.167 31.298 1.00 51.72 123 PRO A O 1
ATOM 957 N N . THR A 1 124 ? -5.771 -7.408 31.577 1.00 50.19 124 THR A N 1
ATOM 958 C CA . THR A 1 124 ? -6.812 -7.479 32.596 1.00 50.19 124 THR A CA 1
ATOM 959 C C . THR A 1 124 ? -6.420 -6.476 33.671 1.00 50.19 124 THR A C 1
ATOM 961 O O . THR A 1 124 ? -5.272 -6.536 34.124 1.00 50.19 124 THR A O 1
ATOM 964 N N . PRO A 1 125 ? -7.282 -5.514 34.048 1.00 51.03 125 PRO A N 1
ATOM 965 C CA . PRO A 1 125 ? -6.938 -4.590 35.110 1.00 51.03 125 PRO A CA 1
ATOM 966 C C . PRO A 1 125 ? -6.635 -5.432 36.346 1.00 51.03 125 PRO A C 1
ATOM 968 O O . PRO A 1 125 ? -7.533 -6.035 36.931 1.00 51.03 125 PRO A O 1
ATOM 971 N N . THR A 1 126 ? -5.353 -5.528 36.703 1.00 47.38 126 THR A N 1
ATOM 972 C CA . THR A 1 126 ? -4.926 -6.115 37.965 1.00 47.38 126 THR A CA 1
ATOM 973 C C . THR A 1 126 ? -5.574 -5.260 39.036 1.00 47.38 126 THR A C 1
ATOM 975 O O . THR A 1 126 ? -5.151 -4.132 39.285 1.00 47.38 126 THR A O 1
ATOM 978 N N . THR A 1 127 ? -6.649 -5.767 39.630 1.00 43.22 127 THR A N 1
ATOM 979 C CA . THR A 1 127 ? -7.230 -5.196 40.834 1.00 43.22 127 THR A CA 1
ATOM 980 C C . THR A 1 127 ? -6.156 -5.276 41.905 1.00 43.22 127 THR A C 1
ATOM 982 O O . THR A 1 127 ? -5.936 -6.334 42.495 1.00 43.22 127 THR A O 1
ATOM 985 N N . THR A 1 128 ? -5.435 -4.180 42.124 1.00 48.84 128 THR A N 1
ATOM 986 C CA . THR A 1 128 ? -4.606 -4.023 43.313 1.00 48.84 128 THR A CA 1
ATOM 987 C C . THR A 1 128 ? -5.528 -4.251 44.510 1.00 48.84 128 THR A C 1
ATOM 989 O O . THR A 1 128 ? -6.532 -3.540 44.613 1.00 48.84 128 THR A O 1
ATOM 992 N N . PRO A 1 129 ? -5.266 -5.226 45.398 1.00 52.00 129 PRO A N 1
ATOM 993 C CA . PRO A 1 129 ? -6.030 -5.330 46.628 1.00 52.00 129 PRO A CA 1
ATOM 994 C C . PRO A 1 129 ? -5.819 -4.026 47.398 1.00 52.00 129 PRO A C 1
ATOM 996 O O . PRO A 1 129 ? -4.713 -3.721 47.844 1.00 52.00 129 PRO A O 1
ATOM 999 N N . THR A 1 130 ? -6.871 -3.214 47.495 1.00 56.25 130 THR A N 1
ATOM 1000 C CA . THR A 1 130 ? -6.907 -2.074 48.404 1.00 56.25 130 THR A CA 1
ATOM 1001 C C . THR A 1 130 ? -6.792 -2.643 49.811 1.00 56.25 130 THR A C 1
ATOM 1003 O O . THR A 1 130 ? -7.746 -3.211 50.335 1.00 56.25 130 THR A O 1
ATOM 1006 N N . SER A 1 131 ? -5.606 -2.542 50.409 1.00 55.69 131 SER A N 1
ATOM 1007 C CA . SER A 1 131 ? -5.438 -2.771 51.837 1.00 55.69 131 SER A CA 1
ATOM 1008 C C . SER A 1 131 ? -6.266 -1.719 52.568 1.00 55.69 131 SER A C 1
ATOM 1010 O O . SER A 1 131 ? -5.939 -0.530 52.529 1.00 55.69 131 SER A O 1
ATOM 1012 N N . GLU A 1 132 ? -7.361 -2.154 53.178 1.00 61.00 132 GLU A N 1
ATOM 1013 C CA . GLU A 1 132 ? -8.164 -1.352 54.090 1.00 61.00 132 GLU A CA 1
ATOM 1014 C C . GLU A 1 132 ? -7.244 -0.763 55.181 1.00 61.00 132 GLU A C 1
ATOM 1016 O O . GLU A 1 132 ? -6.479 -1.509 55.802 1.00 61.00 132 GLU A O 1
ATOM 1021 N N . PRO A 1 133 ? -7.236 0.566 55.400 1.00 68.50 133 PRO A N 1
ATOM 1022 C CA . PRO A 1 133 ? -6.483 1.159 56.496 1.00 68.50 133 PRO A CA 1
ATOM 1023 C C . PRO A 1 133 ? -6.979 0.582 57.830 1.00 68.50 133 PRO A C 1
ATOM 1025 O O . PRO A 1 133 ? -8.192 0.500 58.029 1.00 68.50 133 PRO A O 1
ATOM 1028 N N . PRO A 1 134 ? -6.088 0.206 58.764 1.00 63.88 134 PRO A N 1
ATOM 1029 C CA . PRO A 1 134 ? -6.506 -0.347 60.043 1.00 63.88 134 PRO A CA 1
ATOM 1030 C C . PRO A 1 134 ? -7.425 0.639 60.771 1.00 63.88 134 PRO A C 1
ATOM 1032 O O . PRO A 1 134 ? -7.118 1.829 60.891 1.00 63.88 134 PRO A O 1
ATOM 1035 N N . ALA A 1 135 ? -8.563 0.128 61.244 1.00 66.25 135 ALA A N 1
ATOM 1036 C CA . ALA A 1 135 ? -9.550 0.904 61.977 1.00 66.25 135 ALA A CA 1
ATOM 1037 C C . ALA A 1 135 ? -8.893 1.642 63.154 1.00 66.25 135 ALA A C 1
ATOM 1039 O O . ALA A 1 135 ? -8.187 1.056 63.980 1.00 66.25 135 ALA A O 1
ATOM 1040 N N . ARG A 1 136 ? -9.136 2.953 63.223 1.00 66.12 136 ARG A N 1
ATOM 1041 C CA . ARG A 1 136 ? -8.688 3.813 64.320 1.00 66.12 136 ARG A CA 1
ATOM 1042 C C . ARG A 1 136 ? -9.283 3.296 65.643 1.00 66.12 136 ARG A C 1
ATOM 1044 O O . ARG A 1 136 ? -10.501 3.136 65.710 1.00 66.12 136 ARG A O 1
ATOM 1051 N N . PRO A 1 137 ? -8.479 3.078 66.700 1.00 63.91 137 PRO A N 1
ATOM 1052 C CA . PRO A 1 137 ? -9.003 2.693 68.006 1.00 63.91 137 PRO A CA 1
ATOM 1053 C C . PRO A 1 137 ? -9.977 3.745 68.551 1.00 63.91 137 PRO A C 1
ATOM 1055 O O . PRO A 1 137 ? -9.737 4.950 68.427 1.00 63.91 137 PRO A O 1
ATOM 1058 N N . ALA A 1 138 ? -11.069 3.280 69.159 1.00 70.75 138 ALA A N 1
ATOM 1059 C CA . ALA A 1 138 ? -12.050 4.131 69.822 1.00 70.75 138 ALA A CA 1
ATOM 1060 C C . ALA A 1 138 ? -11.408 4.921 70.986 1.00 70.75 138 ALA A C 1
ATOM 1062 O O . ALA A 1 138 ? -10.529 4.391 71.672 1.00 70.75 138 ALA A O 1
ATOM 1063 N N . PRO A 1 139 ? -11.824 6.177 71.234 1.00 66.50 139 PRO A N 1
ATOM 1064 C CA . PRO A 1 139 ? -11.319 6.959 72.357 1.00 66.50 139 PRO A CA 1
ATOM 1065 C C . PRO A 1 139 ? -11.744 6.348 73.702 1.00 66.50 139 PRO A C 1
ATOM 1067 O O . PRO A 1 139 ? -12.885 5.922 73.876 1.00 66.50 139 PRO A O 1
ATOM 1070 N N . ALA A 1 140 ? -10.805 6.315 74.651 1.00 72.12 140 ALA A N 1
ATOM 1071 C CA . ALA A 1 140 ? -11.021 5.819 76.008 1.00 72.12 140 ALA A CA 1
ATOM 1072 C C . ALA A 1 140 ? -11.993 6.724 76.797 1.00 72.12 140 ALA A C 1
ATOM 1074 O O . ALA A 1 140 ? -11.947 7.947 76.633 1.00 72.12 140 ALA A O 1
ATOM 1075 N N . PRO A 1 141 ? -12.849 6.162 77.673 1.00 66.31 141 PRO A N 1
ATOM 1076 C CA . PRO A 1 141 ? -13.758 6.955 78.491 1.00 66.31 141 PRO A CA 1
ATOM 1077 C C . PRO A 1 141 ? -12.986 7.793 79.520 1.00 66.31 141 PRO A C 1
ATOM 1079 O O . PRO A 1 141 ? -12.121 7.288 80.237 1.00 66.31 141 PRO A O 1
ATOM 1082 N N . SER A 1 142 ? -13.315 9.086 79.593 1.00 59.19 142 SE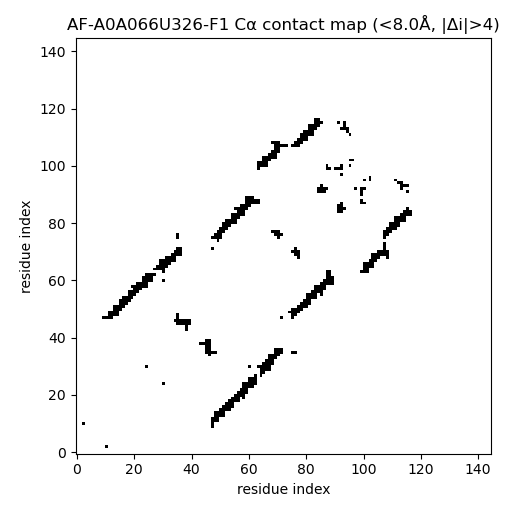R A N 1
ATOM 1083 C CA . SER A 1 142 ? -12.802 9.999 80.615 1.00 59.19 142 SER A CA 1
ATOM 1084 C C . SER A 1 142 ? -13.252 9.558 82.006 1.00 59.19 142 SER A C 1
ATOM 1086 O O . SER A 1 142 ? -14.445 9.423 82.268 1.00 59.19 142 SER A O 1
ATOM 1088 N N . ALA A 1 143 ? -12.292 9.384 82.912 1.00 57.62 143 ALA A N 1
ATOM 1089 C CA . ALA A 1 143 ? -12.566 9.228 84.332 1.00 57.62 143 ALA A CA 1
ATOM 1090 C C . ALA A 1 143 ? -13.012 10.577 84.920 1.00 57.62 143 ALA A C 1
ATOM 1092 O O . ALA A 1 143 ? -12.249 11.545 84.929 1.00 57.62 143 ALA A O 1
ATOM 1093 N N . THR A 1 144 ? -14.253 10.638 85.398 1.00 56.28 144 THR A N 1
ATOM 1094 C CA . THR A 1 144 ? -14.765 11.721 86.246 1.00 56.28 144 THR A CA 1
ATOM 1095 C C . THR A 1 144 ? -14.221 11.534 87.664 1.00 56.28 144 THR A C 1
ATOM 1097 O O . THR A 1 144 ? -14.251 10.420 88.188 1.00 56.28 144 THR A O 1
ATOM 1100 N N . ARG A 1 145 ? -13.712 12.611 88.267 1.00 57.06 145 ARG A N 1
ATOM 1101 C CA . ARG A 1 145 ? -13.341 12.685 89.685 1.00 57.06 145 ARG A CA 1
ATOM 1102 C C . ARG A 1 145 ? -14.373 13.509 90.437 1.00 57.06 145 ARG A C 1
ATOM 1104 O O . ARG A 1 145 ? -14.875 14.476 89.823 1.00 57.06 145 ARG A O 1
#

Mean predicted aligned error: 11.64 Å

InterPro domains:
  IPR011050 Pectin lyase fold/virulence factor [SSF51126] (12-122)
  IPR012334 Pectin lyase fold [G3DSA:2.160.20.10] (5-115)

Solvent-accessible surface area (backbone atoms only — not comparable to full-atom values): 8841 Å² total; per-residue (Å²): 141,83,82,78,96,73,74,92,73,76,79,70,47,76,48,60,76,44,77,48,68,72,44,77,42,76,78,72,83,57,71,41,80,49,64,20,64,52,43,56,97,91,48,85,66,51,50,52,43,27,40,32,40,38,36,39,32,43,32,38,23,66,49,78,35,39,36,35,40,28,27,57,38,92,81,28,21,35,38,36,38,38,36,29,37,33,27,30,63,83,40,78,54,68,54,93,80,34,84,66,55,41,72,47,72,46,95,28,47,45,64,73,47,58,44,75,60,80,81,73,72,72,81,74,82,78,75,72,81,78,76,75,75,80,78,79,79,79,83,78,84,81,84,83,130

Nearest PDB structures (foldseek):
  5olp-assembly2_B  TM=6.206E-01  e=5.842E-01  Bacteroides thetaiotaomicron VPI-5482
  3jur-assembly1_C  TM=4.480E-01  e=4.139E+00  Thermotoga maritima

Secondary structure (DSSP, 8-state):
----SSS-----EEEEEEEEEEEEESS-SEEEEEESSS--TT-SSPP-EEEEEEEEEEEEESS--EEEEE-SSSSS-EEEEEEEEEEETTEE--STT-TTSEEEE-TTEEEEEEEPPP-------------PPPPPPPPPPPPP-

Sequence (145 aa):
MRCPPTRSASCTAVVSNTRWENVRVEQTDNLIDLQEDSPPSWRTAKNIATIREAYFTNISSDVKKVVSLRGRNATINISGVHFTNFTVQGNPVTSRTDPDASWNINSYVSNITFATAPTSEPPTPTTTPTSEPPARPAPAPSATR

Organism: NCBI:txid287986

Radius of gyration: 27.86 Å; Cα contacts (8 Å, |Δi|>4): 275; chains: 1; bounding box: 43×29×110 Å

Foldseek 3Di:
DDDDDDDDPQDEEEAEQAEDEQAEAEDDQAQADDEQQADDPVDHDGHRYAYYAYEYANYEYLDAHEHEAYANDQNRAHEHYEYEQYYYNNHGDFDQPRPSHHYHYDPRYYRYGYYYDPPPDPPDPPPDPPPDDPDDDDDDDDDDD